Protein AF-A0AAV0WM62-F1 (afdb_monomer_lite)

Organism: NCBI:txid13131

Radius of gyration: 25.85 Å; chains: 1; bounding box: 59×28×96 Å

Secondary structure (DSSP, 8-state):
-PPPHHHHHHHHHHHHHHHHHHHHHHHHHHHHHHHHHHHHHTT-GGGHHHHHHHHTTHHHHHHHHHHHHHHHHHHHHHTT-GGG--TTHHHHHHHHHHHHHHHHHHT-HHHHHHHHHHHHHHHH---S------PPPPPPPP---PPPPP-

Foldseek 3Di:
DDQDPVNVVLVVLVVQLVVLVVQLVVLLVLLVVLLVLLVVCVVPVVSLLVSLLSLLCNVVSLVSNVVSLVSNCVSCVVVVNNVPRDPCVNVVSVVSNVVSVVSSCVSPVVSSVVSNVVVVVVVVPPPDPPPDDDDDPDDDDDDPPDDDDDD

Structure (mmCIF, N/CA/C/O backbone):
data_AF-A0AAV0WM62-F1
#
_entry.id   AF-A0AAV0WM62-F1
#
loop_
_atom_site.group_PDB
_atom_site.id
_atom_site.type_symbol
_atom_site.label_atom_id
_atom_site.label_alt_id
_atom_site.label_comp_id
_atom_site.label_asym_id
_atom_site.label_entity_id
_atom_site.label_seq_id
_atom_site.pdbx_PDB_ins_code
_atom_site.Cartn_x
_atom_site.Cartn_y
_atom_site.Cartn_z
_atom_site.occupancy
_atom_site.B_iso_or_equiv
_atom_site.auth_seq_id
_atom_site.auth_comp_id
_atom_site.auth_asym_id
_atom_site.auth_atom_id
_atom_site.pdbx_PDB_model_num
ATOM 1 N N . MET A 1 1 ? -27.741 13.432 28.303 1.00 58.25 1 MET A N 1
ATOM 2 C CA . MET A 1 1 ? -26.981 12.166 28.230 1.00 58.25 1 MET A CA 1
ATOM 3 C C . MET A 1 1 ? -25.513 12.521 28.114 1.00 58.25 1 MET A C 1
ATOM 5 O O . MET A 1 1 ? -25.180 13.315 27.246 1.00 58.25 1 MET A O 1
ATOM 9 N N . GLY A 1 2 ? -24.685 12.052 29.047 1.00 79.25 2 GLY A N 1
ATOM 10 C CA . GLY A 1 2 ? -23.233 12.227 28.988 1.00 79.25 2 GLY A CA 1
ATOM 11 C C . GLY A 1 2 ? -22.594 11.124 28.148 1.00 79.25 2 GLY A C 1
ATOM 12 O O . GLY A 1 2 ? -23.149 10.035 28.053 1.00 79.25 2 GLY A O 1
ATOM 13 N N . GLU A 1 3 ? -21.452 11.429 27.544 1.00 83.50 3 GLU A N 1
ATOM 14 C CA . GLU A 1 3 ? -20.622 10.469 26.814 1.00 83.50 3 GLU A CA 1
ATOM 15 C C . GLU A 1 3 ? -20.127 9.362 27.758 1.00 83.50 3 GLU A C 1
ATOM 17 O O . GLU A 1 3 ? -19.552 9.652 28.814 1.00 83.50 3 GLU A O 1
ATOM 22 N N . THR A 1 4 ? -20.362 8.104 27.385 1.00 92.69 4 THR A N 1
ATOM 23 C CA . THR A 1 4 ? -19.949 6.938 28.175 1.00 92.69 4 THR A CA 1
ATOM 24 C C . THR A 1 4 ? -18.457 6.637 27.987 1.00 92.69 4 THR A C 1
ATOM 26 O O . THR A 1 4 ? -17.795 7.176 27.100 1.00 92.69 4 THR A O 1
ATOM 29 N N . ALA A 1 5 ? -17.881 5.794 28.850 1.00 91.38 5 ALA A N 1
ATOM 30 C CA . ALA A 1 5 ? -16.492 5.352 28.686 1.00 91.38 5 ALA A CA 1
ATOM 31 C C . ALA A 1 5 ? -16.292 4.560 27.379 1.00 91.38 5 ALA A C 1
ATOM 33 O O . ALA A 1 5 ? -15.268 4.715 26.720 1.00 91.38 5 ALA A O 1
ATOM 34 N N . GLU A 1 6 ? -17.300 3.784 26.986 1.00 91.38 6 GLU A N 1
ATOM 35 C CA . GLU A 1 6 ? -17.332 3.027 25.734 1.00 91.38 6 GLU A CA 1
ATOM 36 C C . GLU A 1 6 ? -17.332 3.958 24.513 1.00 91.38 6 GLU A C 1
ATOM 38 O O . GLU A 1 6 ? -16.509 3.791 23.616 1.00 91.38 6 GLU A O 1
ATOM 43 N N . ASP A 1 7 ? -18.139 5.026 24.531 1.00 93.56 7 ASP A N 1
ATOM 44 C CA . ASP A 1 7 ? -18.147 6.034 23.459 1.00 93.56 7 ASP A CA 1
ATOM 45 C C . ASP A 1 7 ? -16.766 6.682 23.257 1.00 93.56 7 ASP A C 1
ATOM 47 O O . ASP A 1 7 ?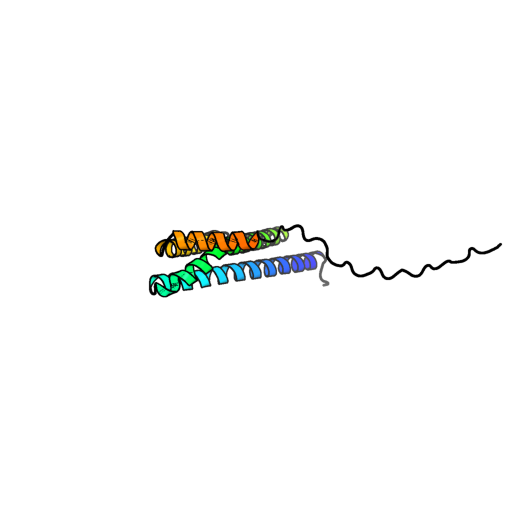 -16.357 6.982 22.130 1.00 93.56 7 ASP A O 1
ATOM 51 N N . LYS A 1 8 ? -16.027 6.909 24.351 1.00 93.88 8 LYS A N 1
ATOM 52 C CA . LYS A 1 8 ? -14.671 7.475 24.298 1.00 93.88 8 LYS A CA 1
ATOM 53 C C . LYS A 1 8 ? -13.672 6.494 23.703 1.00 93.88 8 LYS A C 1
ATOM 55 O O . LYS A 1 8 ? -12.826 6.922 22.915 1.00 93.88 8 LYS A O 1
ATOM 60 N N . GLU A 1 9 ? -13.772 5.214 24.054 1.00 94.38 9 GLU A N 1
ATOM 61 C CA . GLU A 1 9 ? -12.887 4.189 23.503 1.00 94.38 9 GLU A CA 1
ATOM 62 C C . GLU A 1 9 ? -13.152 3.982 22.013 1.00 94.38 9 GLU A C 1
ATOM 64 O O . GLU A 1 9 ? -12.223 4.065 21.214 1.00 94.38 9 GLU A O 1
ATOM 69 N N . ILE A 1 10 ? -14.419 3.890 21.599 1.00 95.62 10 ILE A N 1
ATOM 70 C CA . ILE A 1 10 ? -14.788 3.816 20.178 1.00 95.62 10 ILE A CA 1
ATOM 71 C C . ILE A 1 10 ? -14.212 5.014 19.410 1.00 95.62 10 ILE A C 1
ATOM 73 O O . ILE A 1 10 ? -13.612 4.852 18.345 1.0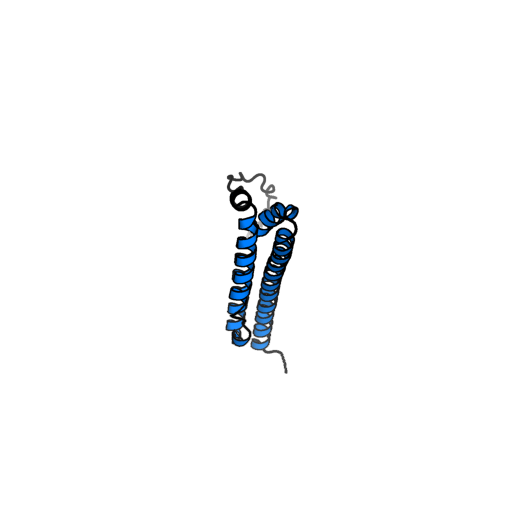0 95.62 10 ILE A O 1
ATOM 77 N N . LYS A 1 11 ? -14.321 6.236 19.950 1.00 96.50 11 LYS A N 1
ATOM 78 C CA . LYS A 1 11 ? -13.721 7.431 19.328 1.00 96.50 11 LYS A CA 1
ATOM 79 C C . LYS A 1 11 ? -12.202 7.355 19.234 1.00 96.50 11 LYS A C 1
ATOM 81 O O . LYS A 1 11 ? -11.634 7.858 18.262 1.00 96.50 11 LYS A O 1
ATOM 86 N N . ARG A 1 12 ? -11.532 6.783 20.235 1.00 97.00 12 ARG A N 1
ATOM 87 C CA . ARG A 1 12 ? -10.081 6.582 20.219 1.00 97.00 12 ARG A CA 1
ATOM 88 C C . ARG A 1 12 ? -9.691 5.606 19.111 1.00 97.00 12 ARG A C 1
ATOM 90 O O . ARG A 1 12 ? -8.845 5.968 18.295 1.00 97.00 12 ARG A O 1
ATOM 97 N N . VAL A 1 13 ? -10.341 4.448 19.031 1.00 97.75 13 VAL A N 1
ATOM 98 C CA . VAL A 1 13 ? -10.066 3.431 18.004 1.00 97.75 13 VAL A CA 1
ATOM 99 C C . VAL A 1 13 ? -10.362 3.967 16.602 1.00 97.75 13 VAL A C 1
ATOM 101 O O . VAL A 1 13 ? -9.541 3.841 15.697 1.00 97.75 13 VAL A O 1
ATOM 104 N N . ARG A 1 14 ? -11.450 4.725 16.423 1.00 98.00 14 ARG A N 1
ATOM 105 C CA . ARG A 1 14 ? -11.751 5.405 15.149 1.00 98.00 14 ARG A CA 1
ATOM 106 C C . ARG A 1 14 ? -10.641 6.353 14.689 1.00 98.00 14 ARG A C 1
ATOM 108 O O . ARG A 1 14 ? -10.400 6.469 13.492 1.00 98.00 14 ARG A O 1
ATOM 115 N N . ARG A 1 15 ? -9.916 7.008 15.603 1.00 97.94 15 ARG A N 1
ATOM 116 C CA . ARG A 1 15 ? -8.738 7.818 15.230 1.00 97.94 15 ARG A CA 1
ATOM 117 C C . ARG A 1 15 ? -7.569 6.956 14.754 1.00 97.94 15 ARG A C 1
ATOM 119 O O . ARG A 1 15 ? -6.819 7.412 13.891 1.00 97.94 15 ARG A O 1
ATOM 126 N N . LEU A 1 16 ? -7.403 5.753 15.307 1.00 98.06 16 LEU A N 1
ATOM 127 C CA . LEU A 1 16 ? -6.390 4.795 14.855 1.00 98.06 16 LEU A CA 1
ATOM 128 C C . LEU A 1 16 ? -6.707 4.302 13.441 1.00 98.06 16 LEU A C 1
ATOM 130 O O . LEU A 1 16 ? -5.826 4.388 12.588 1.00 98.06 16 LEU A O 1
ATOM 134 N N . ILE A 1 17 ? -7.971 3.957 13.167 1.00 98.12 17 ILE A N 1
ATOM 135 C CA . ILE A 1 17 ? -8.455 3.596 11.823 1.00 98.12 17 ILE A CA 1
ATOM 136 C C . ILE A 1 17 ? -8.135 4.713 10.822 1.00 98.12 17 ILE A C 1
ATOM 138 O O . ILE A 1 17 ? -7.416 4.487 9.853 1.00 98.12 17 ILE A O 1
ATOM 142 N N . THR A 1 18 ? -8.542 5.959 11.099 1.00 98.25 18 THR A N 1
ATOM 143 C CA . THR A 1 18 ? -8.255 7.103 10.210 1.00 98.25 18 THR A CA 1
ATOM 144 C C . THR A 1 18 ? -6.752 7.293 9.969 1.00 98.25 18 THR A C 1
ATOM 146 O O . THR A 1 18 ? -6.318 7.628 8.862 1.00 98.25 18 THR A O 1
ATOM 149 N N . ARG A 1 19 ? -5.921 7.096 10.999 1.00 98.19 19 ARG A N 1
ATOM 150 C CA . ARG A 1 19 ? -4.462 7.206 10.871 1.00 98.19 19 ARG A CA 1
ATOM 151 C C . ARG A 1 19 ? -3.899 6.102 9.975 1.00 98.19 19 ARG A C 1
ATOM 153 O O . ARG A 1 19 ? -3.071 6.408 9.114 1.00 98.19 19 ARG A O 1
ATOM 160 N N . ALA A 1 20 ? -4.321 4.859 10.182 1.00 98.19 20 ALA A N 1
ATOM 161 C CA . ALA A 1 20 ? -3.922 3.708 9.381 1.00 98.19 20 ALA A CA 1
ATOM 162 C C . ALA A 1 20 ? -4.348 3.891 7.914 1.00 98.19 20 ALA A C 1
ATOM 164 O O . ALA A 1 20 ? -3.507 3.850 7.015 1.00 98.19 20 ALA A O 1
ATOM 165 N N . ASP A 1 21 ? -5.597 4.295 7.681 1.00 98.00 21 ASP A N 1
ATOM 166 C CA . ASP A 1 21 ? -6.138 4.619 6.358 1.00 98.00 21 ASP A CA 1
ATOM 167 C C . ASP A 1 21 ? -5.364 5.717 5.639 1.00 98.00 21 ASP A C 1
ATOM 169 O O . ASP A 1 21 ? -5.111 5.637 4.432 1.00 98.00 21 ASP A O 1
ATOM 173 N N . THR A 1 22 ? -4.947 6.747 6.373 1.00 98.50 22 THR A N 1
ATOM 174 C CA . THR A 1 22 ? -4.137 7.828 5.808 1.00 98.50 22 THR A CA 1
ATOM 175 C C . THR A 1 22 ? -2.784 7.295 5.334 1.00 98.50 22 THR A C 1
ATOM 177 O O . THR A 1 22 ? -2.374 7.590 4.209 1.00 98.50 22 THR A O 1
ATOM 180 N N . LYS A 1 23 ? -2.097 6.478 6.146 1.00 98.38 23 LYS A N 1
ATOM 181 C CA . LYS A 1 23 ? -0.814 5.858 5.765 1.00 98.38 23 LYS A CA 1
ATOM 182 C C . LYS A 1 23 ? -0.978 4.929 4.558 1.00 98.38 23 LYS A C 1
ATOM 184 O O . LYS A 1 23 ? -0.239 5.071 3.583 1.00 98.38 23 LYS A O 1
ATOM 189 N N . ARG A 1 24 ? -1.987 4.052 4.596 1.00 97.62 24 ARG A N 1
ATOM 190 C CA . ARG A 1 24 ? -2.369 3.135 3.513 1.00 97.62 24 ARG A CA 1
ATOM 191 C C . ARG A 1 24 ? -2.591 3.905 2.211 1.00 97.62 24 ARG A C 1
ATOM 193 O O . ARG A 1 24 ? -1.963 3.621 1.194 1.00 97.62 24 ARG A O 1
ATOM 200 N N . THR A 1 25 ? -3.384 4.975 2.265 1.00 98.06 25 THR A N 1
ATOM 201 C CA . THR A 1 25 ? -3.658 5.856 1.119 1.00 98.06 25 THR A CA 1
ATOM 202 C C . THR A 1 25 ? -2.394 6.522 0.575 1.00 98.06 25 THR A C 1
ATOM 204 O O . THR A 1 25 ? -2.237 6.640 -0.641 1.00 98.06 25 THR A O 1
ATOM 207 N N . ILE A 1 26 ? -1.481 6.972 1.441 1.00 98.44 26 ILE A N 1
ATOM 208 C CA . ILE A 1 26 ? -0.211 7.579 1.019 1.00 98.44 26 ILE A CA 1
ATOM 209 C C . ILE A 1 26 ? 0.647 6.564 0.255 1.00 98.44 26 ILE A C 1
ATOM 211 O O . ILE A 1 26 ? 1.148 6.900 -0.820 1.00 98.44 26 ILE A O 1
ATOM 215 N N . ALA A 1 27 ? 0.791 5.338 0.766 1.00 98.44 27 ALA A N 1
ATOM 216 C CA . ALA A 1 27 ? 1.550 4.282 0.095 1.00 98.44 27 ALA A CA 1
ATOM 217 C C . ALA A 1 27 ? 0.952 3.957 -1.285 1.00 98.44 27 ALA A C 1
ATOM 219 O O . ALA A 1 27 ? 1.655 4.021 -2.295 1.00 98.44 27 ALA A O 1
ATOM 220 N N . VAL A 1 28 ? -0.369 3.748 -1.359 1.00 98.44 28 VAL A N 1
ATOM 221 C CA . VAL A 1 28 ? -1.076 3.481 -2.625 1.00 98.44 28 VAL A CA 1
ATOM 222 C C . VAL A 1 28 ? -0.903 4.625 -3.627 1.00 98.44 28 VAL A C 1
ATOM 224 O O . VAL A 1 28 ? -0.659 4.379 -4.809 1.00 98.44 28 VAL A O 1
ATOM 227 N N . LYS A 1 29 ? -0.989 5.887 -3.187 1.00 98.56 29 LYS A N 1
ATOM 228 C CA . LYS A 1 29 ? -0.771 7.049 -4.067 1.00 98.56 29 LYS A CA 1
ATOM 229 C C . LYS A 1 29 ? 0.643 7.077 -4.645 1.00 98.56 29 LYS A C 1
ATOM 231 O O . LYS A 1 29 ? 0.794 7.352 -5.833 1.00 98.56 29 LYS A O 1
ATOM 236 N N . LYS A 1 30 ? 1.662 6.766 -3.838 1.00 98.56 30 LYS A N 1
ATOM 237 C CA . LYS A 1 30 ? 3.050 6.671 -4.315 1.00 98.56 30 LYS A CA 1
ATOM 238 C C . LYS A 1 30 ? 3.200 5.556 -5.351 1.00 98.56 30 LYS A C 1
ATOM 240 O O . LYS A 1 30 ? 3.702 5.821 -6.437 1.00 98.56 30 LYS A O 1
ATOM 245 N N . ILE A 1 31 ? 2.670 4.363 -5.077 1.00 98.62 31 ILE A N 1
ATOM 246 C CA . ILE A 1 31 ? 2.689 3.228 -6.016 1.00 98.62 31 ILE A CA 1
ATOM 247 C C . ILE A 1 31 ? 2.019 3.605 -7.349 1.00 98.62 31 ILE A C 1
ATOM 249 O O . ILE A 1 31 ? 2.600 3.412 -8.414 1.00 98.62 31 ILE A O 1
ATOM 253 N N . ARG A 1 32 ? 0.837 4.236 -7.313 1.00 98.56 32 ARG A N 1
ATOM 254 C CA . ARG A 1 32 ? 0.129 4.700 -8.525 1.00 98.56 32 ARG A CA 1
ATOM 255 C C . ARG A 1 32 ? 0.884 5.792 -9.294 1.00 98.56 32 ARG A C 1
ATOM 257 O O . ARG A 1 32 ? 0.775 5.878 -10.519 1.00 98.56 32 ARG A O 1
ATOM 264 N N . SER A 1 33 ? 1.662 6.622 -8.601 1.00 98.62 33 SER A N 1
ATOM 265 C CA . SER A 1 33 ? 2.549 7.593 -9.249 1.00 98.62 33 SER A CA 1
ATOM 266 C C . SER A 1 33 ? 3.665 6.892 -10.029 1.00 98.62 33 SER A C 1
ATOM 268 O O . SER A 1 33 ? 3.958 7.285 -11.157 1.00 98.62 33 SER A O 1
ATOM 270 N N . ILE A 1 34 ? 4.247 5.828 -9.466 1.00 98.38 34 ILE A N 1
ATOM 271 C CA . ILE A 1 34 ? 5.270 5.020 -10.145 1.00 98.38 34 ILE A CA 1
ATOM 272 C C . ILE A 1 34 ? 4.656 4.256 -11.327 1.00 98.38 34 ILE A C 1
ATOM 274 O O . ILE A 1 34 ? 5.258 4.215 -12.392 1.00 98.38 34 ILE A O 1
ATOM 278 N N . ASP A 1 35 ? 3.430 3.743 -11.210 1.00 98.44 35 ASP A N 1
ATOM 279 C CA . ASP A 1 35 ? 2.692 3.155 -12.344 1.00 98.44 35 ASP A CA 1
ATOM 280 C C . ASP A 1 35 ? 2.487 4.156 -13.492 1.00 98.44 35 ASP A C 1
ATOM 282 O O . ASP A 1 35 ? 2.694 3.840 -14.665 1.00 98.44 35 ASP A O 1
ATOM 286 N N . SER A 1 36 ? 2.164 5.406 -13.161 1.00 98.50 36 SER A N 1
ATOM 287 C CA . SER A 1 36 ? 2.050 6.479 -14.155 1.00 98.50 36 SER A CA 1
ATOM 288 C C . SER A 1 36 ? 3.392 6.785 -14.833 1.00 98.50 36 SER A C 1
ATOM 290 O O . SER A 1 36 ? 3.427 7.074 -16.030 1.00 98.50 36 SER A O 1
ATOM 292 N N . LEU A 1 37 ? 4.508 6.710 -14.100 1.00 97.88 37 LEU A N 1
ATOM 293 C CA . LEU A 1 37 ? 5.854 6.795 -14.672 1.00 97.88 37 LEU A CA 1
ATOM 294 C C . LEU A 1 37 ? 6.159 5.584 -15.565 1.00 97.88 37 LEU A C 1
ATOM 296 O O . LEU A 1 37 ? 6.598 5.774 -16.694 1.00 97.88 37 LEU A O 1
ATOM 300 N N . ALA A 1 38 ? 5.850 4.366 -15.119 1.00 96.62 38 ALA A N 1
ATOM 301 C CA . ALA A 1 38 ? 6.089 3.135 -15.869 1.00 96.62 38 ALA A CA 1
ATOM 302 C C . ALA A 1 38 ? 5.370 3.143 -17.225 1.00 96.62 38 ALA A C 1
ATOM 304 O O . ALA A 1 38 ? 5.960 2.853 -18.266 1.00 96.62 38 ALA A O 1
ATOM 305 N N . LYS A 1 39 ? 4.102 3.566 -17.237 1.00 96.75 39 LYS A N 1
ATOM 306 C CA . LYS A 1 39 ? 3.315 3.723 -18.468 1.00 96.75 39 LYS A CA 1
ATOM 307 C C . LYS A 1 39 ? 3.929 4.737 -19.434 1.00 96.75 39 LYS A C 1
ATOM 309 O O . LYS A 1 39 ? 3.906 4.495 -20.638 1.00 96.75 39 LYS A O 1
ATOM 314 N N . ARG A 1 40 ? 4.493 5.841 -18.928 1.00 97.12 40 ARG A N 1
ATOM 315 C CA . ARG A 1 40 ? 5.206 6.830 -19.754 1.00 97.12 40 ARG A CA 1
ATOM 316 C C . ARG A 1 40 ? 6.533 6.285 -20.276 1.00 97.12 40 ARG A C 1
ATOM 318 O O . ARG A 1 40 ? 6.785 6.418 -21.465 1.00 97.12 40 ARG A O 1
ATOM 325 N N . ALA A 1 41 ? 7.319 5.609 -19.440 1.00 94.81 41 ALA A N 1
ATOM 326 C CA . ALA A 1 41 ? 8.605 5.022 -19.824 1.00 94.81 41 ALA A CA 1
ATOM 327 C C . ALA A 1 41 ? 8.478 3.949 -20.919 1.00 94.81 41 ALA A C 1
ATOM 329 O O . ALA A 1 41 ? 9.366 3.786 -21.750 1.00 94.81 41 ALA A O 1
ATOM 330 N N . LYS A 1 42 ? 7.332 3.260 -20.981 1.00 92.00 42 LYS A N 1
ATOM 331 C CA . LYS A 1 42 ? 7.014 2.339 -22.082 1.00 92.00 42 LYS A CA 1
ATOM 332 C C . LYS A 1 42 ? 6.916 3.038 -23.448 1.00 92.00 42 LYS A C 1
ATOM 334 O O . LYS A 1 42 ? 7.159 2.406 -24.471 1.00 92.00 42 LYS A O 1
ATOM 339 N N . ILE A 1 43 ? 6.507 4.307 -23.467 1.00 94.56 43 ILE A N 1
ATOM 340 C CA . ILE A 1 43 ? 6.355 5.124 -24.682 1.00 94.56 43 ILE A CA 1
ATOM 341 C C . ILE A 1 43 ? 7.645 5.907 -24.958 1.00 94.56 43 ILE A C 1
ATOM 343 O O . ILE A 1 43 ? 8.053 6.032 -26.109 1.00 94.56 43 ILE A O 1
ATOM 347 N N . ASP A 1 44 ? 8.276 6.412 -23.899 1.00 94.00 44 ASP A N 1
ATOM 348 C CA . ASP A 1 44 ? 9.503 7.201 -23.925 1.00 94.00 44 ASP A CA 1
ATOM 349 C C . ASP A 1 44 ? 10.620 6.488 -23.138 1.00 94.00 44 ASP A C 1
ATOM 351 O O . ASP A 1 44 ? 10.710 6.639 -21.913 1.00 94.00 44 ASP A O 1
ATOM 355 N N . PRO A 1 45 ? 11.496 5.728 -23.824 1.00 89.25 45 PRO A N 1
ATOM 356 C CA . PRO A 1 45 ? 12.579 4.989 -23.184 1.00 89.25 45 PRO A CA 1
ATOM 357 C C . PRO A 1 45 ? 13.579 5.856 -22.409 1.00 89.25 45 PRO A C 1
ATOM 359 O O . PRO A 1 45 ? 14.317 5.316 -21.588 1.00 89.25 45 PRO A O 1
ATOM 362 N N . SER A 1 46 ? 13.613 7.179 -22.624 1.00 91.94 46 SER A N 1
ATOM 363 C CA . SER A 1 46 ? 14.498 8.074 -21.862 1.00 91.94 46 SER A CA 1
ATOM 364 C C . SER A 1 46 ? 14.144 8.144 -20.370 1.00 91.94 46 SER A C 1
ATOM 366 O O . SER A 1 46 ? 14.989 8.498 -19.553 1.00 91.94 46 SER A O 1
ATOM 368 N N . LEU A 1 47 ? 12.924 7.738 -19.998 1.00 94.69 47 LEU A N 1
ATOM 369 C CA . LEU A 1 47 ? 12.448 7.691 -18.613 1.00 94.69 47 LEU A CA 1
ATOM 370 C C . LEU A 1 47 ? 12.764 6.362 -17.901 1.00 94.69 47 LEU A C 1
ATOM 372 O O . LEU A 1 47 ? 12.369 6.180 -16.748 1.00 94.69 47 LEU A O 1
ATOM 376 N N . MET A 1 48 ? 13.432 5.408 -18.564 1.00 92.44 48 MET A N 1
ATOM 377 C CA . MET A 1 48 ? 13.692 4.081 -17.988 1.00 92.44 48 MET A CA 1
ATOM 378 C C . MET A 1 48 ? 14.583 4.127 -16.746 1.00 92.44 48 MET A C 1
ATOM 380 O O . MET A 1 48 ? 14.295 3.418 -15.785 1.00 92.44 48 MET A O 1
ATOM 384 N N . ASP A 1 49 ? 15.608 4.980 -16.725 1.00 91.38 49 ASP A N 1
ATOM 385 C CA . ASP A 1 49 ? 16.486 5.112 -15.556 1.00 91.38 49 ASP A CA 1
ATOM 386 C C . ASP A 1 49 ? 15.724 5.683 -14.345 1.00 91.38 49 ASP A C 1
ATOM 388 O O . ASP A 1 49 ? 15.859 5.186 -13.225 1.00 91.38 49 ASP A O 1
ATOM 392 N N . GLU A 1 50 ? 14.851 6.676 -14.569 1.00 93.81 50 GLU A N 1
ATOM 393 C CA . GLU A 1 50 ? 13.964 7.217 -13.528 1.00 93.81 50 GLU A CA 1
ATOM 394 C C . GLU A 1 50 ? 13.016 6.129 -13.004 1.00 93.81 50 GLU A C 1
ATOM 396 O O . GLU A 1 50 ? 12.821 5.990 -11.793 1.00 93.81 50 GLU A O 1
ATOM 401 N N . LEU A 1 51 ? 12.470 5.307 -13.909 1.00 95.06 51 LEU A N 1
ATOM 402 C CA . LEU A 1 51 ? 11.636 4.171 -13.541 1.00 95.06 51 LEU A CA 1
ATOM 403 C C . LEU A 1 51 ? 12.412 3.135 -12.723 1.00 95.06 51 LEU A C 1
ATOM 405 O O . LEU A 1 51 ? 11.862 2.627 -11.752 1.00 95.06 51 LEU A O 1
ATOM 409 N N . HIS A 1 52 ? 13.658 2.809 -13.075 1.00 92.50 52 HIS A N 1
ATOM 410 C CA . HIS A 1 52 ? 14.467 1.842 -12.323 1.00 92.50 52 HIS A CA 1
ATOM 411 C C . HIS A 1 52 ? 14.713 2.301 -10.889 1.00 92.50 52 HIS A C 1
ATOM 413 O O . HIS A 1 52 ? 14.532 1.511 -9.961 1.00 92.50 52 HIS A O 1
ATOM 419 N N . ILE A 1 53 ? 15.052 3.579 -10.700 1.00 92.25 53 ILE A N 1
ATOM 420 C CA . ILE A 1 53 ? 15.237 4.175 -9.371 1.00 92.25 53 ILE A CA 1
ATOM 421 C C . ILE A 1 53 ? 13.926 4.133 -8.580 1.00 92.25 53 ILE A C 1
ATOM 423 O O . ILE A 1 53 ? 13.905 3.691 -7.433 1.00 92.25 53 ILE A O 1
ATOM 427 N N . ALA A 1 54 ? 12.815 4.552 -9.189 1.00 95.50 54 ALA A N 1
ATOM 428 C CA . ALA A 1 54 ? 11.519 4.557 -8.521 1.00 95.50 54 ALA A CA 1
ATOM 429 C C . ALA A 1 54 ? 11.045 3.134 -8.173 1.00 95.50 54 ALA A C 1
ATOM 431 O O . ALA A 1 54 ? 10.583 2.883 -7.059 1.00 95.50 54 ALA A O 1
ATOM 432 N N . ALA A 1 55 ? 11.199 2.185 -9.096 1.00 94.88 55 ALA A N 1
ATOM 433 C CA . ALA A 1 55 ? 10.776 0.800 -8.926 1.00 94.88 55 ALA A CA 1
ATOM 434 C C . ALA A 1 55 ? 11.579 0.062 -7.841 1.00 94.88 55 ALA A C 1
ATOM 436 O O . ALA A 1 55 ? 11.043 -0.833 -7.191 1.00 94.88 55 ALA A O 1
ATOM 437 N N . ALA A 1 56 ? 12.823 0.470 -7.577 1.00 93.19 56 ALA A N 1
ATOM 438 C CA . ALA A 1 56 ? 13.609 -0.056 -6.463 1.00 93.19 56 ALA A CA 1
ATOM 439 C C . ALA A 1 56 ? 12.999 0.255 -5.079 1.00 93.19 56 ALA A C 1
ATOM 441 O O . ALA A 1 56 ? 13.311 -0.437 -4.116 1.00 93.19 56 ALA A O 1
ATOM 442 N N . THR A 1 57 ? 12.094 1.238 -4.979 1.00 95.00 57 THR A N 1
ATOM 443 C CA . THR A 1 57 ? 11.388 1.588 -3.730 1.00 95.00 57 THR A CA 1
ATOM 444 C C . THR A 1 57 ? 10.076 0.821 -3.515 1.00 95.00 57 THR A C 1
ATOM 446 O O . THR A 1 57 ? 9.420 1.004 -2.491 1.00 95.00 57 THR A O 1
ATOM 449 N N . LEU A 1 58 ? 9.653 -0.027 -4.465 1.00 96.50 58 LEU A N 1
ATOM 450 C CA . LEU A 1 58 ? 8.347 -0.699 -4.398 1.00 96.50 58 LEU A CA 1
ATOM 451 C C . LEU A 1 58 ? 8.227 -1.667 -3.222 1.00 96.50 58 LEU A C 1
ATOM 453 O O . LEU A 1 58 ? 7.159 -1.717 -2.620 1.00 96.50 58 LEU A O 1
ATOM 457 N N . ASP A 1 59 ? 9.298 -2.382 -2.873 1.00 96.00 59 ASP A N 1
ATOM 458 C CA . ASP A 1 59 ? 9.297 -3.310 -1.735 1.00 96.00 59 ASP A CA 1
ATOM 459 C C . ASP A 1 59 ? 9.057 -2.549 -0.416 1.00 96.00 59 ASP A C 1
ATOM 461 O O . ASP A 1 59 ? 8.221 -2.947 0.395 1.00 96.00 59 ASP A O 1
ATOM 465 N N . ASP A 1 60 ? 9.706 -1.393 -0.241 1.00 97.38 60 ASP A N 1
ATOM 466 C CA . ASP A 1 60 ? 9.523 -0.535 0.937 1.00 97.38 60 ASP A CA 1
ATOM 467 C C . ASP A 1 60 ? 8.112 0.069 0.994 1.00 97.38 60 ASP A C 1
ATOM 469 O O . ASP A 1 60 ? 7.532 0.228 2.072 1.00 97.38 60 ASP A O 1
ATOM 473 N N . LEU A 1 61 ? 7.550 0.443 -0.161 1.00 98.25 61 LEU A N 1
ATOM 474 C CA . LEU A 1 61 ? 6.182 0.958 -0.253 1.00 98.25 61 LEU A CA 1
ATOM 475 C C . LEU A 1 61 ? 5.142 -0.132 0.014 1.00 98.25 61 LEU A C 1
ATOM 477 O O . LEU A 1 61 ? 4.117 0.159 0.633 1.00 98.25 61 LEU A O 1
ATOM 481 N N . TRP A 1 62 ? 5.408 -1.362 -0.423 1.00 98.25 62 TRP A N 1
ATOM 482 C CA . TRP A 1 62 ? 4.584 -2.526 -0.129 1.00 98.25 62 TRP A CA 1
ATOM 483 C C . TRP A 1 62 ? 4.587 -2.837 1.368 1.00 98.25 62 TRP A C 1
ATOM 485 O O . TRP A 1 62 ? 3.519 -2.893 1.968 1.00 98.25 62 TRP A O 1
ATOM 495 N N . ALA A 1 63 ? 5.760 -2.893 2.001 1.00 98.31 63 ALA A N 1
ATOM 496 C CA . ALA A 1 63 ? 5.866 -3.112 3.443 1.00 98.31 63 ALA A CA 1
ATOM 497 C C . ALA A 1 63 ? 5.146 -2.017 4.258 1.00 98.31 63 ALA A C 1
ATOM 499 O O . ALA A 1 63 ? 4.463 -2.304 5.242 1.00 98.31 63 ALA A O 1
ATOM 500 N N . GLN A 1 64 ? 5.249 -0.750 3.836 1.00 98.25 64 GLN A N 1
ATOM 501 C CA . GLN A 1 64 ? 4.501 0.358 4.450 1.00 98.25 64 GLN A CA 1
ATOM 502 C C . GLN A 1 64 ? 2.986 0.215 4.278 1.00 98.25 64 GLN A C 1
ATOM 504 O O . GLN A 1 64 ? 2.237 0.573 5.190 1.00 98.25 64 GLN A O 1
ATOM 509 N N . PHE A 1 65 ? 2.537 -0.260 3.113 1.00 98.62 65 PHE A N 1
ATOM 510 C CA . PHE A 1 65 ? 1.132 -0.549 2.859 1.00 98.62 65 PHE A CA 1
ATOM 511 C C . PHE A 1 65 ? 0.644 -1.686 3.760 1.00 98.62 65 PHE A C 1
ATOM 513 O O . PHE A 1 65 ? -0.315 -1.464 4.488 1.00 98.62 65 PHE A O 1
ATOM 520 N N . GLU A 1 66 ? 1.322 -2.838 3.782 1.00 98.38 66 GLU A N 1
ATOM 521 C CA . GLU A 1 66 ? 0.935 -4.001 4.597 1.00 98.38 66 GLU A CA 1
ATOM 522 C C . GLU A 1 66 ? 0.864 -3.658 6.084 1.00 98.38 66 GLU A C 1
ATOM 524 O O . GLU A 1 66 ? -0.113 -3.987 6.750 1.00 98.38 66 GLU A O 1
ATOM 529 N N . ALA A 1 67 ? 1.860 -2.938 6.608 1.00 98.56 67 ALA A N 1
ATOM 530 C CA . ALA A 1 67 ? 1.847 -2.507 8.002 1.00 98.56 67 ALA A CA 1
ATOM 531 C C . ALA A 1 67 ? 0.635 -1.612 8.315 1.00 98.56 67 ALA A C 1
ATOM 533 O O . ALA A 1 67 ? -0.024 -1.791 9.335 1.00 98.56 67 ALA A O 1
ATOM 534 N N . ALA A 1 68 ? 0.320 -0.656 7.437 1.00 98.44 68 ALA A N 1
ATOM 535 C CA . ALA A 1 68 ? -0.830 0.225 7.621 1.00 98.44 68 ALA A CA 1
ATOM 536 C C . ALA A 1 68 ? -2.177 -0.486 7.411 1.00 98.44 68 ALA A C 1
ATOM 538 O O . ALA A 1 68 ? -3.164 -0.101 8.030 1.00 98.44 68 ALA A O 1
ATOM 539 N N . ASP A 1 69 ? -2.232 -1.480 6.530 1.00 98.38 69 ASP A N 1
ATOM 540 C CA . ASP A 1 69 ? -3.432 -2.270 6.258 1.00 98.38 69 ASP A CA 1
ATOM 541 C C . ASP A 1 69 ? -3.760 -3.201 7.435 1.00 98.38 69 ASP A C 1
ATOM 543 O O . ASP A 1 69 ? -4.903 -3.238 7.887 1.00 98.38 69 ASP A O 1
ATOM 547 N N . ASN A 1 70 ? -2.737 -3.834 8.021 1.00 98.19 70 ASN A N 1
ATOM 548 C CA . ASN A 1 70 ? -2.866 -4.608 9.256 1.00 98.19 70 ASN A CA 1
ATOM 549 C C . ASN A 1 70 ? -3.284 -3.723 10.441 1.00 98.19 70 ASN A C 1
ATOM 551 O O . ASN A 1 70 ? -4.248 -4.055 11.124 1.00 98.19 70 ASN A O 1
ATOM 555 N N . ASP A 1 71 ? -2.644 -2.555 10.630 1.00 98.25 71 ASP A N 1
ATOM 556 C CA . ASP A 1 71 ? -3.039 -1.574 11.662 1.00 98.25 71 ASP A CA 1
ATOM 557 C C . ASP A 1 71 ? -4.540 -1.210 11.545 1.00 98.25 71 ASP A C 1
ATOM 559 O O . ASP A 1 71 ? -5.228 -1.011 12.553 1.00 98.25 71 ASP A O 1
ATOM 563 N N . ALA A 1 72 ? -5.048 -1.077 10.312 1.00 98.00 72 ALA A N 1
ATOM 564 C CA . ALA A 1 72 ? -6.446 -0.745 10.049 1.00 98.00 72 ALA A CA 1
ATOM 565 C C . ALA A 1 72 ? -7.379 -1.913 10.393 1.00 98.00 72 ALA A C 1
ATOM 567 O O . ALA A 1 72 ? -8.385 -1.695 11.069 1.00 98.00 72 ALA A O 1
ATOM 568 N N . LEU A 1 73 ? -7.041 -3.133 9.963 1.00 98.12 73 LEU A N 1
ATOM 569 C CA . LEU A 1 73 ? -7.820 -4.336 10.256 1.00 98.12 73 LEU A CA 1
ATOM 570 C C . LEU A 1 73 ? -7.898 -4.605 11.764 1.00 98.12 73 LEU A C 1
ATOM 572 O O . LEU A 1 73 ? -8.997 -4.787 12.285 1.00 98.12 73 LEU A O 1
ATOM 576 N N . ASP A 1 74 ? -6.767 -4.546 12.468 1.00 98.38 74 ASP A N 1
ATOM 577 C CA . ASP A 1 74 ? -6.708 -4.739 13.921 1.00 98.38 74 ASP A CA 1
ATOM 578 C C . ASP A 1 74 ? -7.607 -3.724 14.643 1.00 98.38 74 ASP A C 1
ATOM 580 O O . ASP A 1 74 ? -8.428 -4.088 15.485 1.00 98.38 74 ASP A O 1
ATOM 584 N N . SER A 1 75 ? -7.539 -2.450 14.241 1.00 98.12 75 SER A N 1
ATOM 585 C CA . SER A 1 75 ? -8.378 -1.398 14.825 1.00 98.12 75 SER A CA 1
ATOM 586 C C . SER A 1 75 ? -9.871 -1.579 14.505 1.00 98.12 75 SER A C 1
ATOM 588 O O . SER A 1 75 ? -10.724 -1.211 15.309 1.00 98.12 75 SER A O 1
ATOM 590 N N . LEU A 1 76 ? -10.229 -2.118 13.336 1.00 98.25 76 LEU A N 1
ATOM 591 C CA . LEU A 1 76 ? -11.626 -2.408 12.992 1.00 98.25 76 LEU A CA 1
ATOM 592 C C . LEU A 1 76 ? -12.177 -3.576 13.815 1.00 98.25 76 LEU A C 1
ATOM 594 O O . LEU A 1 76 ? -13.320 -3.506 14.273 1.00 98.25 76 LEU A O 1
ATOM 598 N N . LEU A 1 77 ? -11.364 -4.610 14.045 1.00 98.06 77 LEU A N 1
ATOM 599 C CA . LEU A 1 77 ? -11.725 -5.753 14.883 1.00 98.06 77 LEU A CA 1
ATOM 600 C C . LEU A 1 77 ? -11.993 -5.332 16.335 1.00 98.06 77 LEU A C 1
ATOM 602 O O . LEU A 1 77 ? -12.947 -5.818 16.937 1.00 98.06 77 LEU A O 1
ATOM 606 N N . GLU A 1 78 ? -11.230 -4.376 16.880 1.00 97.56 78 GLU A N 1
ATOM 607 C CA . GLU A 1 78 ? -11.436 -3.855 18.245 1.00 97.56 78 GLU A CA 1
ATOM 608 C C . GLU A 1 78 ? -12.844 -3.278 18.483 1.00 97.56 78 GLU A C 1
ATOM 610 O O . GLU A 1 78 ? -13.338 -3.297 19.611 1.00 97.56 78 GLU A O 1
ATOM 615 N N . ILE A 1 79 ? -13.508 -2.778 17.436 1.00 97.25 79 ILE A N 1
ATOM 616 C CA . ILE A 1 79 ? -14.858 -2.197 17.513 1.00 97.25 79 ILE A CA 1
ATOM 617 C C . ILE A 1 79 ? -15.915 -3.010 16.750 1.00 97.25 79 ILE A C 1
ATOM 619 O O . ILE A 1 79 ? -17.013 -2.499 16.526 1.00 97.25 79 ILE A O 1
ATOM 623 N N . ASN A 1 80 ? -15.611 -4.258 16.372 1.00 96.75 80 ASN A N 1
ATOM 624 C CA . ASN A 1 80 ? -16.488 -5.148 15.591 1.00 96.75 80 ASN A CA 1
ATOM 625 C C . ASN A 1 80 ? -17.009 -4.496 14.292 1.00 96.75 80 ASN A C 1
ATOM 627 O O . ASN A 1 80 ? -18.196 -4.559 13.962 1.00 96.75 80 ASN A O 1
ATOM 631 N N . ALA A 1 81 ? -16.122 -3.781 13.597 1.00 97.19 81 ALA A N 1
ATOM 632 C CA . ALA A 1 81 ? -16.401 -3.090 12.343 1.00 97.19 81 ALA A CA 1
ATOM 633 C C . ALA A 1 81 ? -15.668 -3.733 11.154 1.00 97.19 81 ALA A C 1
ATOM 635 O O . ALA A 1 81 ? -15.408 -3.071 10.153 1.00 97.19 81 ALA A O 1
ATOM 636 N N . GLU A 1 82 ? -15.343 -5.026 11.223 1.00 96.50 82 GLU A N 1
ATOM 637 C CA . GLU A 1 82 ? -14.587 -5.752 10.195 1.00 96.50 82 GLU A CA 1
ATOM 638 C C . GLU A 1 82 ? -15.237 -5.708 8.805 1.00 96.50 82 GLU A C 1
ATOM 640 O O . GLU A 1 82 ? -14.545 -5.787 7.797 1.00 96.50 82 GLU A O 1
ATOM 645 N N . SER A 1 83 ? -16.555 -5.497 8.731 1.00 97.12 83 SER A N 1
ATOM 646 C CA . SER A 1 83 ? -17.269 -5.289 7.463 1.00 97.12 83 SER A CA 1
ATOM 647 C C . SER A 1 83 ? -16.840 -4.030 6.693 1.00 97.12 83 SER A C 1
ATOM 649 O O . SER A 1 83 ? -17.142 -3.914 5.508 1.00 97.12 83 SER A O 1
ATOM 651 N N . GLU A 1 84 ? -16.156 -3.083 7.347 1.00 96.75 84 GLU A N 1
ATOM 652 C CA . GLU A 1 84 ? -15.600 -1.880 6.715 1.00 96.75 84 GLU A CA 1
ATOM 653 C C . GLU A 1 84 ? -14.220 -2.133 6.076 1.00 96.75 84 GLU A C 1
ATOM 655 O O . GLU A 1 84 ? -13.724 -1.286 5.328 1.00 96.75 84 GLU A O 1
ATOM 660 N N . TYR A 1 85 ? -13.587 -3.279 6.353 1.00 97.62 85 TYR A N 1
ATOM 661 C CA . TYR A 1 85 ? -12.308 -3.653 5.754 1.00 97.62 85 TYR A CA 1
ATOM 662 C C . TYR A 1 85 ? -12.480 -4.030 4.274 1.00 97.62 85 TYR A C 1
ATOM 664 O O . TYR A 1 85 ? -13.479 -4.631 3.883 1.00 97.62 85 TYR A O 1
ATOM 672 N N . SER A 1 86 ? -11.489 -3.695 3.441 1.00 95.69 86 SER A N 1
ATOM 673 C CA . SER A 1 86 ? -11.493 -4.004 2.005 1.00 95.69 86 SER A CA 1
ATOM 674 C C . SER A 1 86 ? -10.466 -5.098 1.689 1.00 95.69 86 SER A C 1
ATOM 676 O O . SER A 1 86 ? -9.293 -4.778 1.477 1.00 95.69 86 SER A O 1
ATOM 678 N N . PRO A 1 87 ? -10.878 -6.379 1.634 1.00 95.31 87 PRO A N 1
ATOM 679 C CA . PRO A 1 87 ? -9.963 -7.497 1.399 1.00 95.31 87 PRO A CA 1
ATOM 680 C C . PRO A 1 87 ? -9.408 -7.557 -0.033 1.00 95.31 87 PRO A C 1
ATOM 682 O O . PRO A 1 87 ? -8.418 -8.240 -0.285 1.00 95.31 87 PRO A O 1
ATOM 685 N N . GLU A 1 88 ? -10.010 -6.847 -0.986 1.00 97.31 88 GLU A N 1
ATOM 686 C CA . GLU A 1 88 ? -9.562 -6.807 -2.381 1.00 97.31 88 GLU A CA 1
ATOM 687 C C . GLU A 1 88 ? -8.373 -5.864 -2.591 1.00 97.31 88 GLU A C 1
ATOM 689 O O . GLU A 1 88 ? -7.559 -6.074 -3.496 1.00 97.31 88 GLU A O 1
ATOM 694 N N . LEU A 1 89 ? -8.238 -4.830 -1.756 1.00 96.25 89 LEU A N 1
ATOM 695 C CA . LEU A 1 89 ? -7.246 -3.782 -1.964 1.00 96.25 89 LEU A CA 1
ATOM 696 C C . LEU A 1 89 ? -5.794 -4.297 -1.981 1.00 96.25 89 LEU A C 1
ATOM 698 O O . LEU A 1 89 ? -5.052 -3.877 -2.874 1.00 96.25 89 LEU A O 1
ATOM 702 N N . PRO A 1 90 ? -5.348 -5.194 -1.077 1.00 97.56 90 PRO A N 1
ATOM 703 C CA . PRO A 1 90 ? -3.994 -5.744 -1.146 1.00 97.56 90 PRO A CA 1
ATOM 704 C C . PRO A 1 90 ? -3.694 -6.413 -2.492 1.00 97.56 90 PRO A C 1
ATOM 706 O O . PRO A 1 90 ? -2.626 -6.199 -3.069 1.00 97.56 90 PRO A O 1
ATOM 709 N 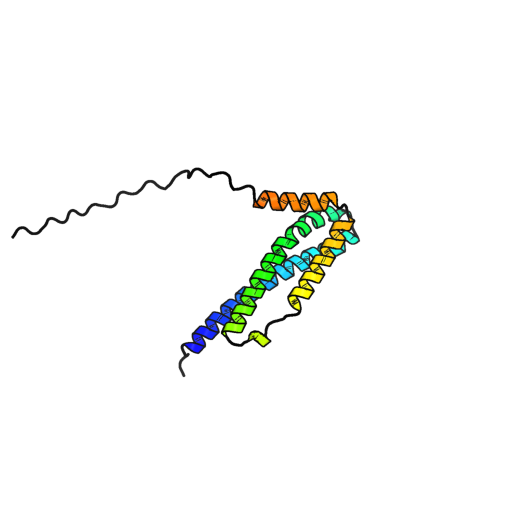N . ALA A 1 91 ? -4.658 -7.159 -3.041 1.00 97.69 91 ALA A N 1
ATOM 710 C CA . ALA A 1 91 ? -4.515 -7.814 -4.337 1.00 97.69 91 ALA A CA 1
ATOM 711 C C . ALA A 1 91 ? -4.432 -6.799 -5.491 1.00 97.69 91 ALA A C 1
ATOM 713 O O . ALA A 1 91 ? -3.596 -6.949 -6.387 1.00 97.69 91 ALA A O 1
ATOM 714 N N . GLU A 1 92 ? -5.242 -5.735 -5.458 1.00 97.94 92 GLU A N 1
ATOM 715 C CA . GLU A 1 92 ? -5.167 -4.646 -6.440 1.00 97.94 92 GLU A CA 1
ATOM 716 C C . GLU A 1 92 ? -3.801 -3.950 -6.421 1.00 97.94 92 GLU A C 1
ATOM 718 O O . GLU A 1 92 ? -3.194 -3.721 -7.471 1.00 97.94 92 GLU A O 1
ATOM 723 N N . VAL A 1 93 ? -3.294 -3.626 -5.229 1.00 98.25 93 VAL A N 1
ATOM 724 C CA . VAL A 1 93 ? -1.996 -2.961 -5.057 1.00 98.25 93 VAL A CA 1
ATOM 725 C C . VAL A 1 93 ? -0.865 -3.855 -5.561 1.00 98.25 93 VAL A C 1
ATOM 727 O O . VAL A 1 93 ? -0.011 -3.386 -6.318 1.00 98.25 93 VAL A O 1
ATOM 730 N N . LEU A 1 94 ? -0.895 -5.147 -5.229 1.00 97.88 94 LEU A N 1
ATOM 731 C CA . LEU A 1 94 ? 0.091 -6.113 -5.705 1.00 97.88 94 LEU A CA 1
ATOM 732 C C . LEU A 1 94 ? 0.057 -6.257 -7.234 1.00 97.88 94 LEU A C 1
ATOM 734 O O . LEU A 1 94 ? 1.105 -6.311 -7.880 1.00 97.88 94 LEU A O 1
ATOM 738 N N . SER A 1 95 ? -1.133 -6.247 -7.841 1.00 98.31 95 SER A N 1
ATOM 739 C CA . SER A 1 95 ? -1.272 -6.256 -9.301 1.00 98.31 95 SER A CA 1
ATOM 740 C C . SER A 1 95 ? -0.599 -5.042 -9.951 1.00 98.31 95 SER A C 1
ATOM 742 O O . SER A 1 95 ? 0.021 -5.183 -11.007 1.00 98.31 95 SER A O 1
ATOM 744 N N . ILE A 1 96 ? -0.696 -3.857 -9.338 1.00 98.44 96 ILE A N 1
ATOM 745 C CA . ILE A 1 96 ? -0.031 -2.644 -9.836 1.00 98.44 96 ILE A CA 1
ATOM 746 C C . ILE A 1 96 ? 1.493 -2.779 -9.705 1.00 98.44 96 ILE A C 1
ATOM 748 O O . ILE A 1 96 ? 2.212 -2.524 -10.669 1.00 98.44 96 ILE A O 1
ATOM 752 N N . ILE A 1 97 ? 1.993 -3.230 -8.550 1.00 98.12 97 ILE A N 1
ATOM 753 C CA . ILE A 1 97 ? 3.432 -3.449 -8.313 1.00 98.12 97 ILE A CA 1
ATOM 754 C C . ILE A 1 97 ? 4.021 -4.427 -9.338 1.00 98.12 97 ILE A C 1
ATOM 756 O O . ILE A 1 97 ? 5.085 -4.168 -9.910 1.00 98.12 97 ILE A O 1
ATOM 760 N N . ASN A 1 98 ? 3.316 -5.523 -9.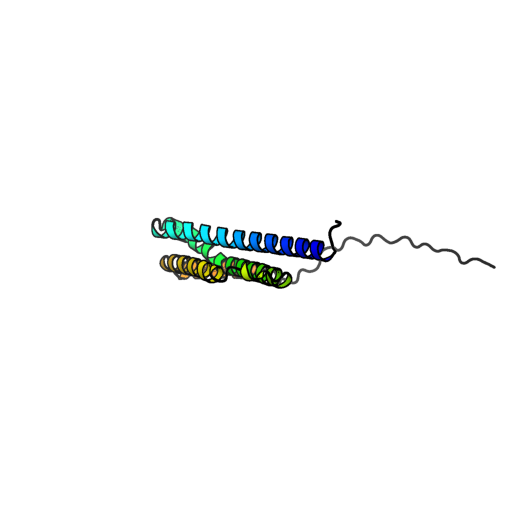620 1.00 97.19 98 ASN A N 1
ATOM 761 C CA . ASN A 1 98 ? 3.742 -6.512 -10.607 1.00 97.19 98 ASN A CA 1
ATOM 762 C C . ASN A 1 98 ? 3.806 -5.918 -12.020 1.00 97.19 98 ASN A C 1
ATOM 764 O O . ASN A 1 98 ? 4.766 -6.170 -12.751 1.00 97.19 98 ASN A O 1
ATOM 768 N N . ALA A 1 99 ? 2.829 -5.087 -12.397 1.00 96.88 99 ALA A N 1
ATOM 769 C CA . ALA A 1 99 ? 2.829 -4.404 -13.688 1.00 96.88 99 ALA A CA 1
ATOM 770 C C . ALA A 1 99 ? 4.006 -3.422 -13.823 1.00 96.88 99 ALA A C 1
ATOM 772 O O . ALA A 1 99 ? 4.685 -3.421 -14.852 1.00 96.88 99 ALA A O 1
ATOM 773 N N . ILE A 1 100 ? 4.293 -2.636 -12.778 1.00 96.88 100 ILE A N 1
ATOM 774 C CA . ILE A 1 100 ? 5.451 -1.730 -12.746 1.00 96.88 100 ILE A CA 1
ATOM 775 C C . ILE A 1 100 ? 6.749 -2.523 -12.910 1.00 96.88 100 ILE A C 1
ATOM 777 O O . ILE A 1 100 ? 7.573 -2.195 -13.765 1.00 96.88 100 ILE A O 1
ATOM 781 N N . THR A 1 101 ? 6.912 -3.584 -12.117 1.00 94.56 101 THR A N 1
ATOM 782 C CA . THR A 1 101 ? 8.108 -4.435 -12.127 1.00 94.56 101 THR A CA 1
ATOM 783 C C . THR A 1 101 ? 8.344 -5.040 -13.509 1.00 94.56 101 THR A C 1
ATOM 785 O O . THR A 1 101 ? 9.461 -4.988 -14.020 1.00 94.56 101 THR A O 1
ATOM 788 N N . ALA A 1 102 ? 7.295 -5.539 -14.166 1.00 93.06 102 ALA A N 1
ATOM 789 C CA . ALA A 1 102 ? 7.400 -6.100 -15.510 1.00 93.06 102 ALA A CA 1
ATOM 790 C C . ALA A 1 102 ? 7.910 -5.076 -16.542 1.00 93.06 102 ALA A C 1
ATOM 792 O O . ALA A 1 102 ? 8.740 -5.415 -17.386 1.00 93.06 102 ALA A O 1
ATOM 793 N N . ILE A 1 103 ? 7.451 -3.822 -16.461 1.00 92.75 103 ILE A N 1
ATOM 794 C CA . ILE A 1 103 ? 7.915 -2.746 -17.351 1.00 92.75 103 ILE A CA 1
ATOM 795 C C . ILE A 1 103 ? 9.368 -2.377 -17.030 1.00 92.75 103 ILE A C 1
ATOM 797 O O . ILE A 1 103 ? 10.193 -2.288 -17.936 1.00 92.75 103 ILE A O 1
ATOM 801 N N . ALA A 1 104 ? 9.709 -2.224 -15.749 1.00 90.50 104 ALA A N 1
ATOM 802 C CA . ALA A 1 104 ? 11.069 -1.905 -15.321 1.00 90.50 104 ALA A CA 1
ATOM 803 C C . ALA A 1 104 ? 12.086 -2.959 -15.802 1.00 90.50 104 ALA A C 1
ATOM 805 O O . ALA A 1 104 ? 13.174 -2.613 -16.264 1.00 90.50 104 ALA A O 1
ATOM 806 N N . MET A 1 105 ? 11.714 -4.242 -15.784 1.00 86.19 105 MET A N 1
ATOM 807 C CA . MET A 1 105 ? 12.568 -5.337 -16.256 1.00 86.19 105 MET A CA 1
ATOM 808 C C . MET A 1 105 ? 12.786 -5.351 -17.778 1.00 86.19 105 MET A C 1
ATOM 810 O O . MET A 1 105 ? 13.798 -5.892 -18.225 1.00 86.19 105 MET A O 1
ATOM 814 N N . GLN A 1 106 ? 11.889 -4.767 -18.583 1.00 79.62 106 GLN A N 1
ATOM 815 C CA . GLN A 1 106 ? 12.046 -4.735 -20.046 1.00 79.62 106 GLN A CA 1
ATOM 816 C C . GLN A 1 106 ? 13.204 -3.840 -20.508 1.00 79.62 106 GLN A C 1
ATOM 818 O O . GLN A 1 106 ? 13.805 -4.124 -21.542 1.00 79.62 106 GLN A O 1
ATOM 823 N N . GLY A 1 107 ? 13.546 -2.787 -19.762 1.00 63.12 107 GLY A N 1
ATOM 824 C CA . GLY A 1 107 ? 14.520 -1.781 -20.203 1.00 63.12 107 GLY A CA 1
ATOM 825 C C . GLY A 1 107 ? 15.956 -1.972 -19.711 1.00 63.12 107 GLY A C 1
ATOM 826 O O . GLY A 1 107 ? 16.629 -0.971 -19.522 1.00 63.12 107 GLY A O 1
ATOM 827 N N . ASN A 1 108 ? 16.421 -3.220 -19.551 1.00 64.56 108 ASN A N 1
ATOM 828 C CA . ASN A 1 108 ? 17.733 -3.662 -19.027 1.00 64.56 108 ASN A CA 1
ATOM 829 C C . ASN A 1 108 ? 17.687 -4.158 -17.567 1.00 64.56 108 ASN A C 1
ATOM 831 O O . ASN A 1 108 ? 17.721 -3.393 -16.602 1.00 64.56 108 ASN A O 1
ATOM 835 N N . TYR A 1 109 ? 17.655 -5.485 -17.431 1.00 62.50 109 TYR A N 1
ATOM 836 C CA . TYR A 1 109 ? 17.570 -6.231 -16.174 1.00 62.50 109 TYR A CA 1
ATOM 837 C C . TYR A 1 109 ? 18.727 -5.952 -15.202 1.00 62.50 109 TYR A C 1
ATOM 839 O O . TYR A 1 109 ? 18.511 -5.913 -13.988 1.00 62.50 109 TYR A O 1
ATOM 847 N N . ASP A 1 110 ? 19.938 -5.728 -15.720 1.00 65.25 110 ASP A N 1
ATOM 848 C CA . ASP A 1 110 ? 21.121 -5.506 -14.885 1.00 65.25 110 ASP A CA 1
ATOM 849 C C . ASP A 1 110 ? 21.064 -4.140 -14.194 1.00 65.25 110 ASP A C 1
ATOM 851 O O . ASP A 1 110 ? 21.389 -4.028 -13.011 1.00 65.25 110 ASP A O 1
ATOM 855 N N . ASN A 1 111 ? 20.559 -3.114 -14.885 1.00 65.25 111 ASN A N 1
ATOM 856 C CA . ASN A 1 111 ? 20.425 -1.771 -14.320 1.00 65.25 111 ASN A CA 1
ATOM 857 C C . ASN A 1 111 ? 19.371 -1.738 -13.200 1.00 65.25 111 ASN A C 1
ATOM 859 O O . ASN A 1 111 ? 19.621 -1.209 -12.118 1.00 65.25 111 ASN A O 1
ATOM 863 N N . PHE A 1 112 ? 18.235 -2.413 -13.410 1.00 66.56 112 PHE A N 1
ATOM 864 C CA . PHE A 1 112 ? 17.191 -2.570 -12.395 1.00 66.5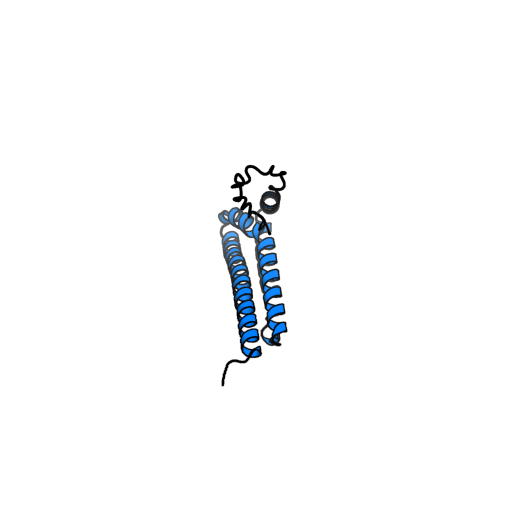6 112 PHE A CA 1
ATOM 865 C C . PHE A 1 112 ? 17.703 -3.280 -11.129 1.00 66.56 112 PHE A C 1
ATOM 867 O O . PHE A 1 112 ? 17.467 -2.819 -10.010 1.00 66.56 112 PHE A O 1
ATOM 874 N N . LYS A 1 113 ? 18.448 -4.383 -11.285 1.00 70.88 113 LYS A N 1
ATOM 875 C CA . LYS A 1 113 ? 19.050 -5.100 -10.149 1.00 70.88 113 LYS A CA 1
ATOM 876 C C . LYS A 1 113 ? 20.053 -4.250 -9.379 1.00 70.88 113 LYS A C 1
ATOM 878 O O . LYS A 1 113 ? 20.059 -4.288 -8.149 1.00 70.88 113 LYS A O 1
ATOM 883 N N . ASN A 1 114 ? 20.890 -3.501 -10.092 1.00 69.62 114 ASN A N 1
ATOM 884 C CA . ASN A 1 114 ? 21.895 -2.637 -9.482 1.00 69.62 114 ASN A CA 1
ATOM 885 C C . ASN A 1 114 ? 21.246 -1.479 -8.712 1.00 69.62 114 ASN A C 1
ATOM 887 O O . ASN A 1 114 ? 21.649 -1.215 -7.581 1.00 69.62 114 ASN A O 1
ATOM 891 N N . ALA A 1 115 ? 20.202 -0.851 -9.265 1.00 69.75 115 ALA A N 1
ATOM 892 C CA . ALA A 1 115 ? 19.423 0.176 -8.571 1.00 69.75 115 ALA A CA 1
ATOM 893 C C . ALA A 1 115 ? 18.778 -0.372 -7.288 1.00 69.75 115 ALA A C 1
ATOM 895 O O . ALA A 1 115 ? 18.875 0.249 -6.229 1.00 69.75 115 ALA A O 1
ATOM 896 N N . LYS A 1 116 ? 18.198 -1.579 -7.361 1.00 69.88 116 LYS A N 1
ATOM 897 C CA . LYS A 1 116 ? 17.623 -2.261 -6.196 1.00 69.88 116 LYS A CA 1
ATOM 898 C C . LYS A 1 116 ? 18.674 -2.506 -5.109 1.00 69.88 116 LYS A C 1
ATOM 900 O O . LYS A 1 116 ? 18.452 -2.135 -3.962 1.00 69.88 116 LYS A O 1
ATOM 905 N N . ARG A 1 117 ? 19.840 -3.057 -5.474 1.00 71.62 117 ARG A N 1
ATOM 906 C CA . ARG A 1 117 ? 20.941 -3.331 -4.535 1.00 71.62 117 ARG A CA 1
ATOM 907 C C . ARG A 1 117 ? 21.510 -2.053 -3.906 1.00 71.62 117 ARG A C 1
ATOM 909 O O . ARG A 1 117 ? 21.726 -2.039 -2.699 1.00 71.62 117 ARG A O 1
ATOM 916 N N . GLY A 1 118 ? 21.713 -0.989 -4.685 1.00 64.75 118 GLY A N 1
ATOM 917 C CA . GLY A 1 118 ? 22.280 0.271 -4.186 1.00 64.75 118 GLY A CA 1
ATOM 918 C C . GLY A 1 118 ? 21.434 0.933 -3.091 1.00 64.75 118 GLY A C 1
ATOM 919 O O . GLY A 1 118 ? 21.982 1.453 -2.122 1.00 64.75 118 GLY A O 1
ATOM 920 N N . LEU A 1 119 ? 20.103 0.854 -3.195 1.00 59.50 119 LEU A N 1
ATOM 921 C CA . LEU A 1 119 ? 19.178 1.340 -2.162 1.00 59.50 119 LEU A CA 1
ATOM 922 C C . LEU A 1 119 ? 19.156 0.434 -0.920 1.00 59.50 119 LEU A C 1
ATOM 924 O O . LEU A 1 119 ? 19.156 0.937 0.203 1.00 59.50 119 LEU A O 1
ATOM 928 N N . THR A 1 120 ? 19.203 -0.893 -1.095 1.00 58.16 120 THR A N 1
ATOM 929 C CA . THR A 1 120 ? 19.284 -1.828 0.045 1.00 58.16 120 THR A CA 1
ATOM 930 C C . THR A 1 120 ? 20.589 -1.647 0.830 1.00 58.16 120 THR A C 1
ATOM 932 O O . THR A 1 120 ? 20.588 -1.689 2.057 1.00 58.16 120 THR A O 1
ATOM 935 N N . GLU A 1 121 ? 21.704 -1.398 0.141 1.00 56.88 121 GLU A N 1
ATOM 936 C CA . GLU A 1 121 ? 23.011 -1.173 0.769 1.00 56.88 121 GLU A CA 1
ATOM 937 C C . GLU A 1 121 ? 23.102 0.195 1.465 1.00 56.88 121 GLU A C 1
ATOM 939 O O . GLU A 1 121 ? 23.696 0.280 2.538 1.00 56.88 121 GLU A O 1
ATOM 944 N N . GLN A 1 122 ? 22.454 1.247 0.948 1.00 52.91 122 GLN A N 1
ATOM 945 C CA . GLN A 1 122 ? 22.358 2.532 1.659 1.00 52.91 122 GLN A CA 1
ATOM 946 C C . GLN A 1 122 ? 21.561 2.434 2.967 1.00 52.91 122 GLN A C 1
ATOM 948 O O . GLN A 1 122 ? 21.917 3.096 3.940 1.00 52.91 122 GLN A O 1
ATOM 953 N N . ASN A 1 123 ? 20.545 1.570 3.026 1.00 47.91 123 ASN A N 1
ATOM 954 C CA . ASN A 1 123 ? 19.772 1.332 4.248 1.00 47.91 123 ASN A CA 1
ATOM 955 C C . ASN A 1 123 ? 20.503 0.436 5.273 1.00 47.91 123 ASN A C 1
ATOM 957 O O . ASN A 1 123 ? 20.121 0.418 6.441 1.00 47.91 123 ASN A O 1
ATOM 961 N N . HIS A 1 124 ? 21.573 -0.266 4.871 1.00 45.03 124 HIS A N 1
ATOM 962 C CA . HIS A 1 124 ? 22.420 -1.075 5.763 1.00 45.03 124 HIS A CA 1
ATOM 963 C C . HIS A 1 124 ? 23.797 -0.457 6.061 1.00 45.03 124 HIS A C 1
ATOM 965 O O . HIS A 1 124 ? 24.501 -0.920 6.960 1.00 45.03 124 HIS A O 1
ATOM 971 N N . ALA A 1 125 ? 24.189 0.617 5.375 1.00 44.81 125 ALA A N 1
ATOM 972 C CA . ALA A 1 125 ? 25.433 1.335 5.627 1.00 44.81 125 ALA A CA 1
ATOM 973 C C . ALA A 1 125 ? 25.290 2.345 6.781 1.00 44.81 125 ALA A C 1
ATOM 975 O O . ALA A 1 125 ? 25.486 3.544 6.605 1.00 44.81 125 ALA A O 1
ATOM 976 N N . SER A 1 126 ? 24.947 1.860 7.977 1.00 48.38 126 SER A N 1
ATOM 977 C CA . SER A 1 126 ? 25.154 2.551 9.261 1.00 48.38 126 SER A CA 1
ATOM 978 C C . SER A 1 126 ? 25.092 1.555 10.423 1.00 48.38 126 SER A C 1
ATOM 980 O O . SER A 1 126 ? 24.332 1.738 11.363 1.00 48.38 126 SER A O 1
ATOM 982 N N . ASP A 1 127 ? 25.910 0.502 10.370 1.00 46.34 127 ASP A N 1
ATOM 983 C CA . ASP A 1 127 ? 26.285 -0.271 11.566 1.00 46.34 127 ASP A CA 1
ATOM 984 C C . ASP A 1 127 ? 27.810 -0.223 11.768 1.00 46.34 127 ASP A C 1
ATOM 986 O O . ASP A 1 127 ? 28.502 -1.200 12.049 1.00 46.34 127 ASP A O 1
ATOM 990 N N . VAL A 1 128 ? 28.370 0.973 11.559 1.00 47.59 128 VAL A N 1
ATOM 991 C CA . VAL A 1 128 ? 29.671 1.315 12.134 1.00 47.59 128 VAL A CA 1
ATOM 992 C C . VAL A 1 128 ? 29.431 1.484 13.634 1.00 47.59 128 VAL A C 1
ATOM 994 O O . VAL A 1 128 ? 28.511 2.222 13.989 1.00 47.59 128 VAL A O 1
ATOM 997 N N . PRO A 1 129 ? 30.240 0.886 14.530 1.00 44.47 129 PRO A N 1
ATOM 998 C CA . PRO A 1 129 ? 30.180 1.192 15.951 1.00 44.47 129 PRO A CA 1
ATOM 999 C C . PRO A 1 129 ? 30.431 2.689 16.146 1.00 44.47 129 PRO A C 1
ATOM 1001 O O . PRO A 1 129 ? 31.573 3.158 16.148 1.00 44.47 129 PRO A O 1
ATOM 1004 N N . VAL A 1 130 ? 29.355 3.465 16.272 1.00 47.81 130 VAL A N 1
ATOM 1005 C CA . VAL A 1 130 ? 29.427 4.877 16.621 1.00 47.81 130 VAL A CA 1
ATOM 1006 C C . VAL A 1 130 ? 29.949 4.911 18.048 1.00 47.81 130 VAL A C 1
ATOM 1008 O O . VAL A 1 130 ? 29.220 4.663 19.007 1.00 47.81 130 VAL A O 1
ATOM 1011 N N . LYS A 1 131 ? 31.247 5.188 18.203 1.00 56.91 131 LYS A N 1
ATOM 1012 C CA . LYS A 1 131 ? 31.779 5.643 19.487 1.00 56.91 131 LYS A CA 1
ATOM 1013 C C . LYS A 1 131 ? 30.904 6.821 19.929 1.00 56.91 131 LYS A C 1
ATOM 1015 O O . LYS A 1 131 ? 30.795 7.777 19.162 1.00 56.91 131 LYS A O 1
ATOM 1020 N N . PRO A 1 132 ? 30.287 6.784 21.120 1.00 50.88 132 PRO A N 1
ATOM 1021 C CA . PRO A 1 132 ? 29.460 7.885 21.586 1.00 50.88 132 PRO A CA 1
ATOM 1022 C C . PRO A 1 132 ? 30.347 9.116 21.794 1.00 50.88 132 PRO A C 1
ATOM 1024 O O . PRO A 1 132 ? 31.076 9.219 22.780 1.00 50.88 132 PRO A O 1
ATOM 1027 N N . THR A 1 133 ? 30.317 10.048 20.845 1.00 59.19 133 THR A N 1
ATOM 1028 C CA . THR A 1 133 ? 30.920 11.368 21.009 1.00 59.19 133 THR A CA 1
ATOM 1029 C C . THR A 1 133 ? 29.956 12.250 21.792 1.00 59.19 133 THR A C 1
ATOM 1031 O O . THR A 1 133 ? 28.838 12.493 21.348 1.00 59.19 133 THR A O 1
ATOM 1034 N N . SER A 1 134 ? 30.432 12.728 22.942 1.00 54.94 134 SER A N 1
ATOM 1035 C CA . SER A 1 134 ? 29.838 13.760 23.799 1.00 54.94 134 SER A CA 1
ATOM 1036 C C . SER A 1 134 ? 28.446 13.471 24.358 1.00 54.94 134 SER A C 1
ATOM 1038 O O . SER A 1 134 ? 27.428 13.931 23.848 1.00 54.94 134 SER A O 1
ATOM 1040 N N . ARG A 1 135 ? 28.417 12.829 25.530 1.00 65.50 135 ARG A N 1
ATOM 1041 C CA . ARG A 1 135 ? 27.382 13.158 26.517 1.00 65.50 135 ARG A CA 1
ATOM 1042 C C . ARG A 1 135 ? 27.629 14.589 27.008 1.00 65.50 135 ARG A C 1
ATOM 1044 O O . ARG A 1 135 ? 28.782 14.973 27.200 1.00 65.50 135 ARG A O 1
ATOM 1051 N N . LEU A 1 136 ? 26.555 15.363 27.176 1.00 69.19 136 LEU A N 1
ATOM 1052 C CA . LEU A 1 136 ? 26.580 16.653 27.875 1.00 69.19 136 LEU A CA 1
ATOM 1053 C C . LEU A 1 136 ? 27.357 16.493 29.200 1.00 69.19 136 LEU A C 1
ATOM 1055 O O . LEU A 1 136 ? 27.154 15.473 29.864 1.00 69.19 136 LEU A O 1
ATOM 1059 N N . PRO A 1 137 ? 28.213 17.450 29.608 1.00 69.44 137 PRO A N 1
ATOM 1060 C CA . PRO A 1 137 ? 28.814 17.405 30.936 1.00 69.44 137 PRO A CA 1
ATOM 1061 C C . PRO A 1 137 ? 27.699 17.358 31.987 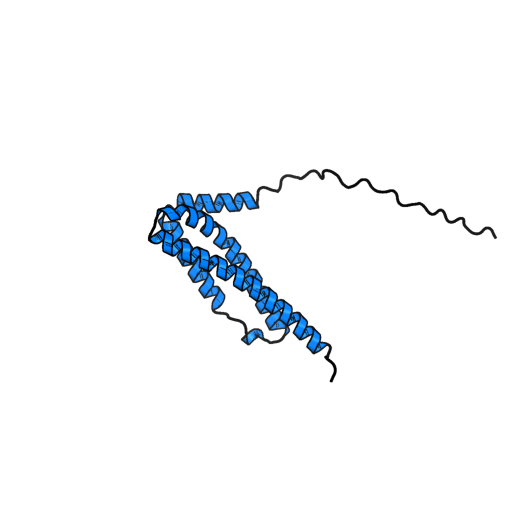1.00 69.44 137 PRO A C 1
ATOM 1063 O O . PRO A 1 137 ? 26.745 18.136 31.920 1.00 69.44 137 PRO A O 1
ATOM 1066 N N . GLU A 1 138 ? 27.801 16.422 32.930 1.00 73.56 138 GLU A N 1
ATOM 1067 C CA . GLU A 1 138 ? 26.864 16.329 34.047 1.00 73.56 138 GLU A CA 1
ATOM 1068 C C . GLU A 1 138 ? 26.924 17.633 34.848 1.00 73.56 138 GLU A C 1
ATOM 1070 O O . GLU A 1 138 ? 27.974 18.014 35.366 1.00 73.56 138 GLU A O 1
ATOM 1075 N N . ILE A 1 139 ? 25.796 18.341 34.924 1.00 76.75 139 ILE A N 1
ATOM 1076 C CA . ILE A 1 139 ? 25.645 19.456 35.856 1.00 76.75 139 ILE A CA 1
ATOM 1077 C C . ILE A 1 139 ? 25.583 18.822 37.251 1.00 76.75 139 ILE A C 1
ATOM 1079 O O . ILE A 1 139 ? 24.675 18.021 37.494 1.00 76.75 139 ILE A O 1
ATOM 1083 N N . PRO A 1 140 ? 26.516 19.130 38.167 1.00 74.69 140 PRO A N 1
ATOM 1084 C CA . PRO A 1 140 ? 26.475 18.568 39.506 1.00 74.69 140 PRO A CA 1
ATOM 1085 C C . PRO A 1 140 ? 25.185 19.003 40.206 1.00 74.69 140 PRO A C 1
ATOM 1087 O O . PRO A 1 140 ? 24.857 20.190 40.264 1.00 74.69 140 PRO A O 1
ATOM 1090 N N . LEU A 1 141 ? 24.446 18.024 40.728 1.00 73.94 141 LEU A N 1
ATOM 1091 C CA . LEU A 1 141 ? 23.269 18.279 41.549 1.00 73.94 141 LEU A CA 1
ATOM 1092 C C . LEU A 1 141 ? 23.707 18.925 42.876 1.00 73.94 141 LEU A C 1
ATOM 1094 O O . LEU A 1 141 ? 24.691 18.479 43.471 1.00 73.94 141 LEU A O 1
ATOM 1098 N N . PRO A 1 142 ? 22.997 19.951 43.374 1.00 73.31 142 PRO A N 1
ATOM 1099 C CA . PRO A 1 142 ? 23.293 20.538 44.675 1.00 73.31 142 PRO A CA 1
ATOM 1100 C C . PRO A 1 142 ? 23.079 19.507 45.792 1.00 73.31 142 PRO A C 1
ATOM 1102 O O . PRO A 1 142 ? 21.996 18.940 45.939 1.00 73.31 142 PRO A O 1
ATOM 1105 N N . SER A 1 143 ? 24.112 19.279 46.605 1.00 67.31 143 SER A N 1
ATOM 1106 C CA . SER A 1 143 ? 24.020 18.470 47.820 1.00 67.31 143 SER A CA 1
ATOM 1107 C C . SER A 1 143 ? 23.395 19.295 48.945 1.00 67.31 143 SER A C 1
ATOM 1109 O O . SER A 1 143 ? 24.055 20.149 49.542 1.00 67.31 143 SER A O 1
ATOM 1111 N N . PHE A 1 144 ? 22.127 19.041 49.255 1.00 67.94 144 PHE A N 1
ATOM 1112 C CA . PHE A 1 144 ? 21.501 19.567 50.465 1.00 67.94 144 PHE A CA 1
ATOM 1113 C C . PHE A 1 144 ? 21.905 18.698 51.659 1.00 67.94 144 PHE A C 1
ATOM 1115 O O . PHE A 1 144 ? 21.247 17.708 51.970 1.00 67.94 144 PHE A O 1
ATOM 1122 N N . ASN A 1 145 ? 22.992 19.066 52.338 1.00 64.38 145 ASN A N 1
ATOM 1123 C CA . ASN A 1 145 ? 23.247 18.564 53.686 1.00 64.38 145 ASN A CA 1
ATOM 1124 C C . ASN A 1 145 ? 22.236 19.218 54.629 1.00 64.38 145 ASN A C 1
ATOM 1126 O O . ASN A 1 145 ? 22.428 20.353 55.063 1.00 64.38 145 ASN A O 1
ATOM 1130 N N . VAL A 1 146 ? 21.146 18.510 54.920 1.00 68.81 146 VAL A N 1
ATOM 1131 C CA . VAL A 1 146 ? 20.236 18.868 56.010 1.00 68.81 146 VAL A CA 1
ATOM 1132 C C . VAL A 1 146 ? 20.910 18.432 57.317 1.00 68.81 146 VAL A C 1
ATOM 1134 O O . VAL A 1 146 ? 21.168 17.237 57.476 1.00 68.81 146 VAL A O 1
ATOM 1137 N N . PRO A 1 147 ? 21.245 19.347 58.245 1.00 66.06 147 PRO A N 1
ATOM 1138 C CA . PRO A 1 147 ? 21.745 18.958 59.557 1.00 66.06 147 PRO A CA 1
ATOM 1139 C C . PRO A 1 147 ? 20.647 18.201 60.306 1.00 66.06 147 PRO A C 1
ATOM 1141 O O . PRO A 1 147 ? 19.494 18.635 60.321 1.00 66.06 147 PRO A O 1
ATOM 1144 N N . LEU A 1 148 ? 21.002 17.073 60.921 1.00 66.50 148 LEU A N 1
ATOM 1145 C CA . LEU A 1 148 ? 20.105 16.374 61.839 1.00 66.50 148 LEU A CA 1
ATOM 1146 C C . LEU A 1 148 ? 19.769 17.294 63.028 1.00 66.50 148 LEU A C 1
ATOM 1148 O O . LEU A 1 148 ? 20.642 18.055 63.460 1.00 66.50 148 LEU A O 1
ATOM 1152 N N . PRO A 1 149 ? 18.536 17.236 63.562 1.00 58.56 149 PRO A N 1
ATOM 1153 C CA . PRO A 1 149 ? 18.205 17.956 64.778 1.00 58.56 149 PRO A CA 1
ATOM 1154 C C . PRO A 1 149 ? 19.058 17.401 65.919 1.00 58.56 149 PRO A C 1
ATOM 1156 O O . PRO A 1 149 ? 19.147 16.188 66.102 1.00 58.56 149 PRO A O 1
ATOM 1159 N N . VAL A 1 150 ? 19.716 18.302 66.641 1.00 62.47 150 VAL A N 1
ATOM 1160 C CA . VAL A 1 150 ? 20.324 17.996 67.935 1.00 62.47 150 VAL A CA 1
ATOM 1161 C C . VAL A 1 150 ? 19.194 18.060 68.959 1.00 62.47 150 VAL A C 1
ATOM 1163 O O . VAL A 1 150 ? 18.444 19.039 68.949 1.00 62.47 150 VAL A O 1
ATOM 1166 N N . ASP A 1 151 ? 19.056 16.998 69.753 1.00 59.72 151 ASP A N 1
ATOM 1167 C CA . ASP A 1 151 ? 18.090 16.877 70.856 1.00 59.72 151 ASP A CA 1
ATOM 1168 C C . ASP A 1 151 ? 18.183 18.031 71.873 1.00 59.72 151 ASP A C 1
ATOM 1170 O O . ASP A 1 151 ? 19.314 18.505 72.147 1.00 59.72 151 ASP A O 1
#

pLDDT: mean 85.56, std 16.78, range [44.47, 98.62]

Sequence (151 aa):
MGETAEDKEIKRVRRLITRADTKRTIAVKKIRSIDSLAKRAKIDPSLMDELHIAAATLDDLWAQFEAADNDALDSLLEINAESEYSPELPAEVLSIINAITAIAMQGNYDNFKNAKRGLTEQNHASDVPVKPTSRLPEIPLPSFNVPLPVD